Protein AF-A0A0D7A2M3-F1 (afdb_monomer)

Foldseek 3Di:
DDDPPQFAWWFFKAAPNDTWTKGWGPPDDDDDFTFTWIFTWDDDDQQKTAGPDIDTGTVVRIGTDGTADPVQWDADPVRRMIGGHNVVVVVVD

Mean predicted aligned error: 7.63 Å

Sequence (93 aa):
FTSPVDAGQFAFARIQDNVHLIQLSEKQSPTVHEAVEVKLFRHEFVTLFRLSETKTMDLADISVIEVINCDETRYEEDTGTVFLAKELMETLR

Radius 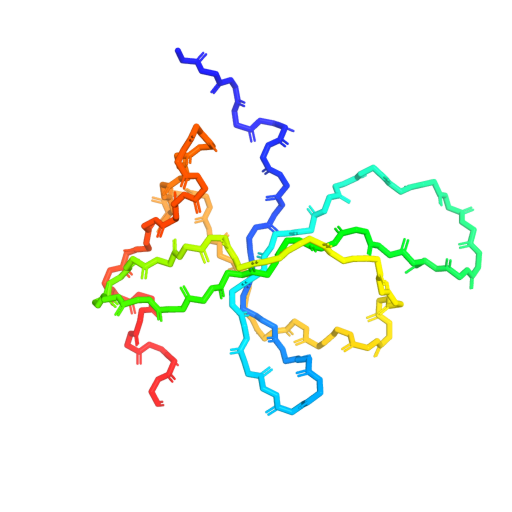of gyration: 13.08 Å; Cα contacts (8 Å, |Δi|>4): 162; chains: 1; bounding box: 36×29×32 Å

Secondary structure (DSSP, 8-state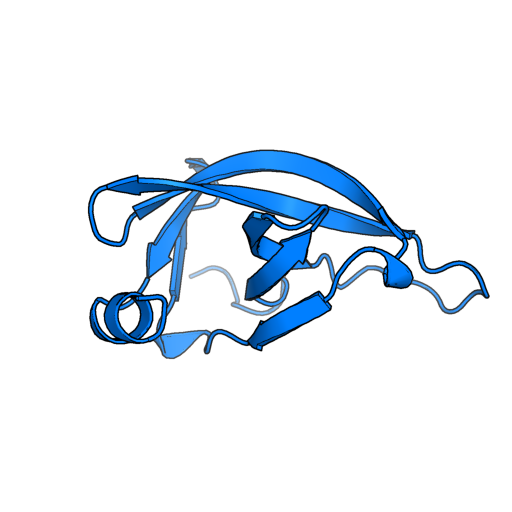):
---TTSSPPEEEEEETTEEEEEEE-------SS-EEEEEEEEEEETTEEEEEEEEEEEGGG-EEEEEPPGGGEEEEGGGTEEEE-HHHHHHT-

Structure (mmCIF, N/CA/C/O backbone):
data_AF-A0A0D7A2M3-F1
#
_entry.id   AF-A0A0D7A2M3-F1
#
loop_
_atom_site.group_PDB
_atom_site.id
_atom_site.type_symbol
_atom_site.label_atom_id
_atom_site.label_alt_id
_atom_site.label_comp_id
_atom_site.label_asym_id
_atom_site.label_entity_id
_atom_site.label_seq_id
_atom_site.pdbx_PDB_ins_code
_atom_site.Cartn_x
_atom_site.Cartn_y
_atom_site.Cartn_z
_atom_site.occupancy
_atom_site.B_iso_or_equiv
_atom_site.auth_seq_id
_atom_site.auth_comp_id
_atom_site.auth_asym_id
_atom_site.auth_atom_id
_atom_site.pdbx_PDB_model_num
ATOM 1 N N . PHE A 1 1 ? 6.655 11.178 -18.620 1.00 35.22 1 PHE A N 1
ATOM 2 C CA . PHE A 1 1 ? 6.314 9.746 -18.638 1.00 35.22 1 PHE A CA 1
ATOM 3 C C . PHE A 1 1 ? 7.495 9.007 -18.045 1.00 35.22 1 PHE A C 1
ATOM 5 O O . PHE A 1 1 ? 8.452 8.727 -18.753 1.00 35.22 1 PHE A O 1
ATOM 12 N N . THR A 1 2 ? 7.505 8.854 -16.729 1.00 34.06 2 THR A N 1
ATOM 13 C CA . THR A 1 2 ? 8.539 8.105 -16.011 1.00 34.06 2 THR A CA 1
ATOM 14 C C . THR A 1 2 ? 8.173 6.628 -16.120 1.00 34.06 2 THR A C 1
ATOM 16 O O . THR A 1 2 ? 7.007 6.272 -15.958 1.00 34.06 2 THR A O 1
ATOM 19 N N . SER A 1 3 ? 9.126 5.795 -16.521 1.00 30.75 3 SER A N 1
ATOM 20 C CA . SER A 1 3 ? 8.940 4.364 -16.757 1.00 30.75 3 SER A CA 1
ATOM 21 C C . SER A 1 3 ? 8.418 3.665 -15.487 1.00 30.75 3 SER A C 1
ATOM 23 O O . SER A 1 3 ? 8.963 3.925 -14.417 1.00 30.75 3 SER A O 1
ATOM 25 N N . PRO A 1 4 ? 7.442 2.743 -15.568 1.00 44.91 4 PRO A N 1
ATOM 26 C CA . PRO A 1 4 ? 6.870 2.037 -14.409 1.00 44.91 4 PRO A CA 1
ATOM 27 C C . PRO A 1 4 ? 7.809 0.990 -13.771 1.00 44.91 4 PRO A C 1
ATOM 29 O O . PRO A 1 4 ? 7.352 0.133 -13.030 1.00 44.91 4 PRO A O 1
ATOM 32 N N . VAL A 1 5 ? 9.110 1.023 -14.075 1.00 42.38 5 VAL A N 1
ATOM 33 C CA . VAL A 1 5 ? 10.066 -0.048 -13.736 1.00 42.38 5 VAL A CA 1
ATOM 34 C C . VAL A 1 5 ? 10.826 0.230 -12.428 1.00 42.38 5 VAL A C 1
ATOM 36 O O . VAL A 1 5 ? 11.471 -0.664 -11.904 1.00 42.38 5 VAL A O 1
ATOM 39 N N . ASP A 1 6 ? 10.719 1.438 -11.862 1.00 49.47 6 ASP A N 1
ATOM 40 C CA . ASP A 1 6 ? 11.375 1.795 -10.589 1.00 49.47 6 ASP A CA 1
ATOM 41 C C . ASP A 1 6 ? 10.392 1.943 -9.410 1.00 49.47 6 ASP A C 1
ATOM 43 O O . ASP A 1 6 ? 10.807 2.052 -8.253 1.00 49.47 6 ASP A O 1
ATOM 47 N N . ALA A 1 7 ? 9.083 1.923 -9.680 1.00 55.22 7 ALA A N 1
ATOM 48 C CA . ALA A 1 7 ? 8.059 1.940 -8.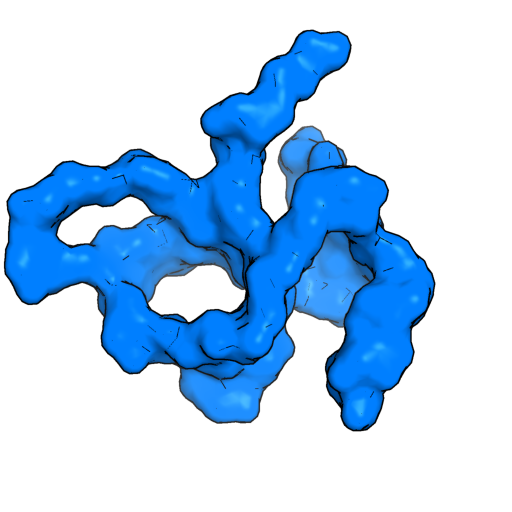648 1.00 55.22 7 ALA A CA 1
ATOM 49 C C . ALA A 1 7 ? 7.815 0.496 -8.201 1.00 55.22 7 ALA A C 1
ATOM 51 O O . ALA A 1 7 ? 7.028 -0.216 -8.812 1.00 55.22 7 ALA A O 1
ATOM 52 N N . GLY A 1 8 ? 8.523 0.064 -7.154 1.00 69.75 8 GLY A N 1
ATOM 53 C CA . GLY A 1 8 ? 8.393 -1.279 -6.585 1.00 69.75 8 GLY A CA 1
ATOM 54 C C . GLY A 1 8 ? 6.940 -1.726 -6.358 1.00 69.75 8 GLY A C 1
ATOM 55 O O . GLY A 1 8 ? 6.026 -0.903 -6.272 1.00 69.75 8 GLY A O 1
ATOM 56 N N . GLN A 1 9 ? 6.728 -3.039 -6.276 1.00 85.00 9 GLN A N 1
ATOM 57 C CA . GLN A 1 9 ? 5.405 -3.666 -6.248 1.00 85.00 9 GLN A CA 1
ATOM 58 C C . GLN A 1 9 ? 4.547 -3.191 -5.060 1.00 85.00 9 GLN A C 1
ATOM 60 O O . GLN A 1 9 ? 4.966 -3.282 -3.900 1.00 85.00 9 GLN A O 1
ATOM 65 N N . PHE A 1 10 ? 3.322 -2.732 -5.350 1.00 89.19 10 PHE A N 1
ATOM 66 C CA . PHE A 1 10 ? 2.314 -2.417 -4.334 1.00 89.19 10 PHE A CA 1
ATOM 67 C C . PHE A 1 10 ? 1.550 -3.668 -3.902 1.00 89.19 10 PHE A C 1
ATOM 69 O O . PHE A 1 10 ? 1.210 -4.518 -4.731 1.00 89.19 10 PHE A O 1
ATOM 76 N N . ALA A 1 11 ? 1.261 -3.771 -2.609 1.00 90.88 11 ALA A N 1
ATOM 77 C CA . ALA A 1 11 ? 0.491 -4.868 -2.037 1.00 90.88 11 ALA A CA 1
ATO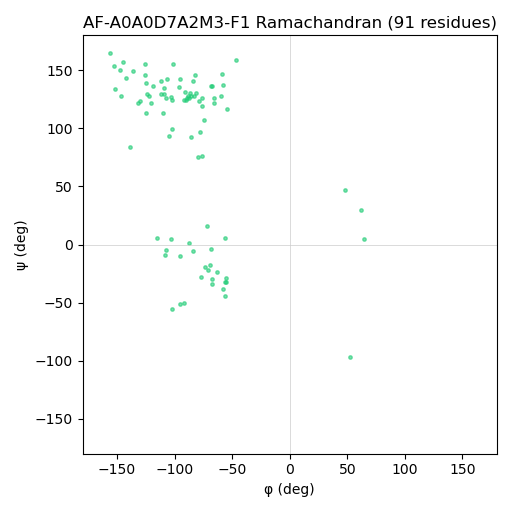M 78 C C . ALA A 1 11 ? -0.248 -4.434 -0.767 1.00 90.88 11 ALA A C 1
ATOM 80 O O . ALA A 1 11 ? 0.219 -3.559 -0.036 1.00 90.88 11 ALA A O 1
ATOM 81 N N . PHE A 1 12 ? -1.359 -5.097 -0.459 1.00 90.62 12 PHE A N 1
ATOM 82 C CA . PHE A 1 12 ? -1.873 -5.140 0.903 1.00 90.62 12 PHE A CA 1
ATOM 83 C C . PHE A 1 12 ? -1.157 -6.234 1.679 1.00 90.62 12 PHE A C 1
ATOM 85 O O . PHE A 1 12 ? -1.104 -7.388 1.250 1.00 90.62 12 PHE A O 1
ATOM 92 N N . ALA A 1 13 ? -0.621 -5.877 2.839 1.00 91.12 13 ALA A N 1
ATOM 93 C CA . ALA A 1 13 ? 0.071 -6.808 3.712 1.00 91.12 13 ALA A CA 1
ATOM 94 C C . ALA A 1 13 ? -0.339 -6.609 5.166 1.00 91.12 13 ALA A C 1
ATOM 96 O O . ALA A 1 13 ? -0.649 -5.497 5.600 1.00 91.12 13 ALA A O 1
ATOM 97 N N . ARG A 1 14 ? -0.310 -7.699 5.930 1.00 91.25 14 ARG A N 1
ATOM 98 C CA . ARG A 1 14 ? -0.445 -7.665 7.380 1.00 91.25 14 ARG A CA 1
ATOM 99 C C . ARG A 1 14 ? 0.931 -7.532 8.020 1.00 91.25 14 ARG A C 1
ATOM 101 O O . ARG A 1 14 ? 1.799 -8.370 7.784 1.00 91.25 14 ARG A O 1
ATOM 108 N N . ILE A 1 15 ? 1.089 -6.500 8.842 1.00 90.50 15 ILE A N 1
ATOM 109 C CA . ILE A 1 15 ? 2.286 -6.204 9.636 1.00 90.50 15 ILE A CA 1
ATOM 110 C C . ILE A 1 15 ? 1.807 -5.955 11.065 1.00 90.50 15 ILE A C 1
ATOM 112 O O . ILE A 1 15 ? 0.943 -5.108 11.282 1.00 90.50 15 ILE A O 1
ATOM 116 N N . GLN A 1 16 ? 2.329 -6.706 12.041 1.00 87.56 16 GLN A N 1
ATOM 117 C CA . GLN A 1 16 ? 1.927 -6.586 13.456 1.00 87.56 16 GLN A CA 1
ATOM 118 C C . GLN A 1 16 ? 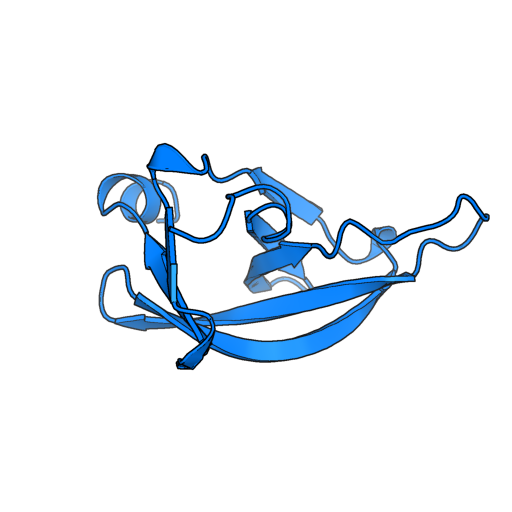0.393 -6.569 13.645 1.00 87.56 16 GLN A C 1
ATOM 120 O O . GLN A 1 16 ? -0.156 -5.693 14.311 1.00 87.56 16 GLN A O 1
ATOM 125 N N . ASP A 1 17 ? -0.301 -7.502 12.985 1.00 85.12 17 ASP A N 1
ATOM 126 C CA . ASP A 1 17 ? -1.766 -7.661 12.986 1.00 85.12 17 ASP A CA 1
ATOM 127 C C . ASP A 1 17 ? -2.600 -6.528 12.368 1.00 85.12 17 ASP A C 1
ATOM 129 O O . ASP A 1 17 ? -3.827 -6.616 12.343 1.00 85.12 17 ASP A O 1
ATOM 133 N N . ASN A 1 18 ? -1.964 -5.516 11.780 1.00 87.62 18 ASN A N 1
ATOM 134 C CA . ASN A 1 18 ? -2.638 -4.438 11.065 1.00 87.62 18 ASN A CA 1
ATOM 135 C C . ASN A 1 18 ? -2.451 -4.599 9.553 1.00 87.62 18 ASN A C 1
ATOM 137 O O . ASN A 1 18 ? -1.390 -5.021 9.094 1.00 87.62 18 ASN A O 1
ATOM 141 N N . VAL A 1 19 ? -3.485 -4.279 8.771 1.00 89.00 19 VAL A N 1
ATOM 142 C CA . VAL A 1 19 ? -3.417 -4.301 7.302 1.00 89.00 19 VAL A CA 1
ATOM 143 C C . VAL A 1 19 ? -2.952 -2.941 6.802 1.00 89.00 19 VAL A C 1
ATOM 145 O O . VAL A 1 19 ? -3.544 -1.911 7.125 1.00 89.00 19 VAL A O 1
ATOM 148 N N . HIS A 1 20 ? -1.900 -2.952 5.993 1.00 91.06 20 HIS A N 1
ATOM 149 C CA . HIS A 1 20 ? -1.296 -1.767 5.405 1.00 91.06 20 HIS A CA 1
ATOM 150 C C . HIS A 1 20 ? -1.219 -1.912 3.891 1.00 91.06 20 HIS A C 1
ATOM 152 O O . HIS A 1 20 ? -0.967 -3.001 3.375 1.00 91.06 20 HIS A O 1
ATOM 158 N N . LEU A 1 21 ? -1.376 -0.792 3.188 1.00 92.38 21 LEU A N 1
ATOM 159 C CA . LEU A 1 21 ? -0.870 -0.683 1.828 1.00 92.38 21 LEU A CA 1
ATOM 160 C C . LEU A 1 21 ? 0.642 -0.485 1.920 1.00 92.38 21 LEU A C 1
ATOM 162 O O . LEU A 1 21 ? 1.103 0.423 2.617 1.00 92.38 21 LEU A O 1
ATOM 166 N N . ILE A 1 22 ? 1.401 -1.323 1.225 1.00 92.06 22 ILE A N 1
ATOM 167 C CA . ILE A 1 22 ? 2.857 -1.271 1.209 1.00 92.06 22 ILE A CA 1
ATOM 168 C C . ILE A 1 22 ? 3.409 -1.178 -0.210 1.00 92.06 22 ILE A C 1
ATOM 170 O O . ILE A 1 22 ? 2.769 -1.625 -1.160 1.00 92.06 22 ILE A O 1
ATOM 174 N N . GLN A 1 23 ? 4.615 -0.627 -0.330 1.00 91.06 23 GLN A N 1
ATOM 175 C CA . GLN A 1 23 ? 5.456 -0.734 -1.522 1.00 91.06 23 GLN A CA 1
ATOM 176 C C . GLN A 1 23 ? 6.778 -1.393 -1.123 1.00 91.06 23 GLN A C 1
ATOM 178 O O . GLN A 1 23 ? 7.470 -0.877 -0.239 1.00 91.06 23 GLN A O 1
ATOM 183 N N . LEU A 1 24 ? 7.115 -2.518 -1.754 1.00 83.88 24 LEU A N 1
ATOM 184 C CA . LEU A 1 24 ? 8.382 -3.221 -1.534 1.00 83.88 24 LEU A CA 1
ATOM 185 C C . LEU A 1 24 ? 9.454 -2.669 -2.481 1.00 83.88 24 LEU A C 1
ATOM 187 O O . LEU A 1 24 ? 9.241 -2.621 -3.691 1.00 83.88 24 LEU A O 1
ATOM 191 N N . SER A 1 25 ? 10.614 -2.276 -1.955 1.00 74.00 25 SER A N 1
ATOM 192 C CA . SER A 1 25 ? 11.758 -1.880 -2.784 1.00 74.00 25 SER A CA 1
ATOM 193 C C . SER A 1 25 ? 12.443 -3.122 -3.383 1.00 74.00 25 SER A C 1
ATOM 195 O O . SER A 1 25 ? 12.980 -3.942 -2.644 1.00 74.00 25 SER A O 1
ATOM 197 N N . GLU A 1 26 ? 12.506 -3.246 -4.716 1.00 61.41 26 GLU A N 1
ATOM 198 C CA . GLU A 1 26 ? 13.112 -4.408 -5.414 1.00 61.41 26 GLU A CA 1
ATOM 199 C C . GLU A 1 26 ? 14.642 -4.528 -5.262 1.00 61.41 26 GLU A C 1
ATOM 201 O O . GLU A 1 26 ? 15.263 -5.484 -5.728 1.00 61.41 26 GLU A O 1
ATOM 206 N N . LYS A 1 27 ? 15.297 -3.564 -4.610 1.00 55.41 27 LYS A N 1
ATOM 207 C CA . LYS A 1 27 ? 16.753 -3.568 -4.424 1.00 55.41 27 LYS A CA 1
ATOM 208 C C . LYS A 1 27 ? 17.158 -4.502 -3.281 1.00 55.41 27 LYS A C 1
ATOM 210 O O . LYS A 1 27 ? 17.511 -4.026 -2.203 1.00 55.41 27 LYS A O 1
ATOM 215 N N . GLN A 1 28 ? 17.136 -5.817 -3.495 1.00 54.72 28 GLN A N 1
ATOM 216 C CA . GLN A 1 28 ? 17.659 -6.778 -2.515 1.00 54.72 28 GLN A CA 1
ATOM 217 C C . GLN A 1 28 ? 18.587 -7.810 -3.172 1.00 54.72 28 GLN A C 1
ATOM 219 O O . GLN A 1 28 ? 18.215 -8.526 -4.098 1.00 54.72 28 GLN A O 1
ATOM 224 N N . SER A 1 29 ? 19.824 -7.856 -2.670 1.00 48.59 29 SER A N 1
ATOM 225 C CA . SER A 1 29 ? 20.839 -8.865 -2.986 1.00 48.59 29 SER A CA 1
ATOM 226 C C . SER A 1 29 ? 20.617 -10.128 -2.136 1.00 48.59 29 SER A C 1
ATOM 228 O O . SER A 1 29 ? 20.251 -10.003 -0.967 1.00 48.59 29 SER A O 1
ATOM 230 N N . PRO A 1 30 ? 20.905 -11.334 -2.657 1.00 46.94 30 PRO A N 1
ATOM 231 C CA . PRO A 1 30 ? 20.508 -12.597 -2.037 1.00 46.94 30 PRO A CA 1
ATOM 232 C C . PRO A 1 30 ? 21.419 -12.958 -0.854 1.00 46.94 30 PRO A C 1
ATOM 234 O O . PRO A 1 30 ? 22.483 -13.545 -1.048 1.00 46.94 30 PRO A O 1
ATOM 237 N N . THR A 1 31 ? 21.018 -12.640 0.379 1.00 50.69 31 THR A N 1
ATOM 238 C CA . THR A 1 31 ? 21.632 -13.215 1.592 1.00 50.69 31 THR A CA 1
ATOM 239 C C . THR A 1 31 ? 20.622 -13.377 2.731 1.00 50.69 31 THR A C 1
ATOM 241 O O . THR A 1 31 ? 19.679 -12.610 2.846 1.00 50.69 31 THR A O 1
ATOM 244 N N . VAL A 1 32 ? 20.878 -14.390 3.570 1.00 52.62 32 VAL A N 1
ATOM 245 C CA . VAL A 1 32 ? 20.007 -15.194 4.470 1.00 52.62 32 VAL A CA 1
ATOM 246 C C . VAL A 1 32 ? 19.154 -14.439 5.525 1.00 52.62 32 VAL A C 1
ATOM 248 O O . VAL A 1 32 ? 18.445 -15.069 6.301 1.00 52.62 32 VAL A O 1
ATOM 251 N N . HIS A 1 33 ? 19.141 -13.107 5.526 1.00 55.12 33 HIS A N 1
ATOM 252 C CA . HIS A 1 33 ? 18.257 -12.269 6.344 1.00 55.12 33 HIS A CA 1
ATOM 253 C C . HIS A 1 33 ? 17.761 -11.106 5.476 1.00 55.12 33 HIS A C 1
ATOM 255 O O . HIS A 1 33 ? 18.378 -10.039 5.448 1.00 55.12 33 HIS A O 1
ATOM 261 N N . GLU A 1 34 ? 16.703 -11.338 4.697 1.00 71.69 34 GLU A N 1
ATOM 262 C CA . GLU A 1 34 ? 16.146 -10.365 3.748 1.00 71.69 34 GLU A CA 1
ATOM 263 C C . GLU A 1 34 ? 15.347 -9.296 4.502 1.00 71.69 34 GLU A C 1
ATOM 265 O O . GLU A 1 34 ? 14.120 -9.308 4.585 1.00 71.69 34 GLU A O 1
ATOM 270 N N . ALA A 1 35 ? 16.083 -8.379 5.125 1.00 76.06 35 ALA A N 1
ATOM 271 C CA . ALA A 1 35 ? 15.523 -7.153 5.650 1.00 76.06 35 ALA A CA 1
ATOM 272 C C . ALA A 1 35 ? 15.240 -6.214 4.469 1.00 76.06 35 ALA A C 1
ATOM 274 O O . ALA A 1 35 ? 16.168 -5.661 3.872 1.00 76.06 35 ALA A O 1
ATOM 275 N N . VAL A 1 36 ? 13.966 -6.037 4.131 1.00 82.25 36 VAL A N 1
ATOM 276 C CA . VAL A 1 36 ? 13.497 -5.225 3.007 1.00 82.25 36 VAL A CA 1
ATOM 277 C C . VAL A 1 36 ? 13.119 -3.822 3.459 1.00 82.25 36 VAL A C 1
ATOM 279 O O . VAL A 1 36 ? 12.579 -3.624 4.547 1.00 82.25 36 VAL A O 1
ATOM 282 N N . GLU A 1 37 ? 13.421 -2.823 2.631 1.00 86.12 37 GLU A N 1
ATOM 283 C CA . GLU A 1 37 ? 12.870 -1.483 2.810 1.00 86.12 37 GLU A CA 1
ATOM 284 C C . GLU A 1 37 ? 11.436 -1.447 2.279 1.00 86.12 37 GLU A C 1
ATOM 286 O O . GLU A 1 37 ? 11.172 -1.765 1.117 1.00 86.12 37 GLU A O 1
ATOM 291 N N . VAL A 1 38 ? 10.515 -1.048 3.148 1.00 89.06 38 VAL A N 1
ATOM 292 C CA . VAL A 1 38 ? 9.085 -1.012 2.878 1.00 89.06 38 VAL A CA 1
ATOM 293 C C . VAL A 1 38 ? 8.575 0.391 3.125 1.00 89.06 38 VAL A C 1
ATOM 295 O O . VAL A 1 38 ? 8.785 0.968 4.195 1.00 89.06 38 VAL A O 1
ATOM 298 N N . LYS A 1 39 ? 7.854 0.934 2.151 1.00 92.31 39 LYS A N 1
ATOM 299 C CA . LYS A 1 39 ? 7.045 2.134 2.354 1.00 92.31 39 LYS A CA 1
ATOM 300 C C . LYS A 1 39 ? 5.672 1.723 2.858 1.00 92.31 39 LYS A C 1
ATOM 302 O O . LYS A 1 39 ? 5.013 0.910 2.214 1.00 92.31 39 LYS A O 1
ATOM 307 N N . LEU A 1 40 ? 5.241 2.285 3.981 1.00 92.56 40 LEU A N 1
ATOM 308 C CA . LEU A 1 40 ? 3.926 2.039 4.561 1.00 92.56 40 LEU A CA 1
ATOM 309 C C . LEU A 1 40 ? 3.028 3.230 4.267 1.00 92.56 40 LEU A C 1
ATOM 311 O O . LEU A 1 40 ? 3.354 4.375 4.597 1.00 92.56 40 LEU A O 1
ATOM 315 N N . PHE A 1 41 ? 1.870 2.952 3.687 1.00 92.56 41 PHE A N 1
ATOM 316 C CA . PHE A 1 41 ? 0.886 3.962 3.354 1.00 92.56 41 PHE A CA 1
ATOM 317 C C . PHE A 1 41 ? -0.322 3.840 4.274 1.00 92.56 41 PHE A C 1
ATOM 319 O O . PHE A 1 41 ? -0.852 2.755 4.528 1.00 92.56 41 PHE A O 1
ATOM 326 N N . ARG A 1 42 ? -0.769 4.986 4.776 1.00 90.88 42 ARG A N 1
ATOM 327 C CA . ARG A 1 42 ? -1.963 5.108 5.599 1.00 90.88 42 ARG A CA 1
ATOM 328 C C . ARG A 1 42 ? -3.138 5.508 4.721 1.00 90.88 42 ARG A C 1
ATOM 330 O O . ARG A 1 42 ? -3.028 6.426 3.912 1.00 90.88 42 ARG A O 1
ATOM 337 N N . HIS A 1 43 ? -4.276 4.859 4.936 1.00 88.75 43 HIS A N 1
ATOM 338 C CA . HIS A 1 43 ? -5.540 5.280 4.343 1.00 88.75 43 HIS A CA 1
ATOM 339 C C . HIS A 1 43 ? -5.965 6.640 4.913 1.00 88.75 43 HIS A C 1
ATOM 341 O O . HIS A 1 43 ? -6.100 6.783 6.131 1.00 88.75 43 HIS A O 1
ATOM 347 N N . GLU A 1 44 ? -6.150 7.637 4.046 1.00 85.88 44 GLU A N 1
ATOM 348 C CA . GLU A 1 44 ? -6.699 8.939 4.445 1.00 85.88 44 GLU A CA 1
ATOM 349 C C . GLU A 1 44 ? -8.180 9.050 4.052 1.00 85.88 44 GLU A C 1
ATOM 351 O O . GLU A 1 44 ? -9.020 9.292 4.918 1.00 85.88 44 GLU A O 1
ATOM 356 N N . PHE A 1 45 ? -8.524 8.851 2.771 1.00 81.00 45 PHE A N 1
ATOM 357 C CA . PHE A 1 45 ? -9.892 9.052 2.272 1.00 81.00 45 PHE A CA 1
ATOM 358 C C . PHE A 1 45 ? -10.222 8.166 1.078 1.00 81.00 45 PHE A C 1
ATOM 360 O O . PHE A 1 45 ? -9.494 8.188 0.099 1.00 81.00 45 PHE A O 1
ATOM 367 N N . VAL A 1 46 ? -11.387 7.508 1.078 1.00 81.81 46 VAL A N 1
ATOM 368 C CA . VAL A 1 46 ? -11.940 6.773 -0.081 1.00 81.81 46 VAL A CA 1
ATOM 369 C C . VAL A 1 46 ? -10.922 5.779 -0.656 1.00 81.81 46 VAL A C 1
ATOM 371 O O . VAL A 1 46 ? -10.778 4.701 -0.095 1.00 81.81 46 VAL A O 1
ATOM 374 N N . THR A 1 47 ? -10.190 6.146 -1.705 1.00 83.94 47 THR A N 1
ATOM 375 C CA . THR A 1 47 ? -9.152 5.340 -2.362 1.00 83.94 47 THR A CA 1
ATOM 376 C C . THR A 1 47 ? -7.742 5.934 -2.247 1.00 83.94 47 THR A C 1
ATOM 378 O O . THR A 1 47 ? -6.804 5.433 -2.861 1.00 83.94 47 THR A O 1
ATOM 381 N N . LEU A 1 48 ? -7.591 7.020 -1.489 1.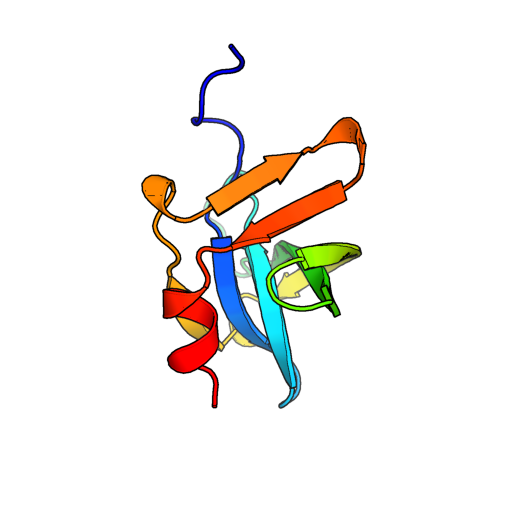00 89.50 48 LEU A N 1
ATOM 382 C CA . LEU A 1 48 ? -6.356 7.764 -1.292 1.00 89.50 48 LEU A CA 1
ATOM 383 C C . LEU A 1 48 ? -5.609 7.241 -0.069 1.00 89.50 48 LEU A C 1
ATOM 385 O O . LEU A 1 48 ? -6.115 7.247 1.060 1.00 89.50 48 LEU A O 1
ATOM 389 N N . PHE A 1 49 ? -4.364 6.863 -0.311 1.00 91.25 49 PHE A N 1
ATOM 390 C CA . PHE A 1 49 ? -3.394 6.488 0.695 1.00 91.25 49 PHE A CA 1
ATOM 391 C C . PHE A 1 49 ? -2.206 7.439 0.630 1.00 91.25 49 PHE A C 1
ATOM 393 O O . PHE A 1 49 ? -1.711 7.752 -0.449 1.00 91.25 49 PHE A O 1
ATOM 400 N N . ARG A 1 50 ? -1.720 7.885 1.785 1.00 92.31 50 ARG A N 1
ATOM 401 C CA . ARG A 1 50 ? -0.521 8.720 1.876 1.00 92.31 50 ARG A CA 1
ATOM 402 C C . ARG A 1 50 ? 0.603 7.949 2.545 1.00 92.31 50 ARG A C 1
ATOM 404 O O . ARG A 1 50 ? 0.374 7.225 3.513 1.00 92.31 50 ARG A O 1
ATOM 411 N N . LEU A 1 51 ? 1.818 8.129 2.040 1.00 91.75 51 LEU A N 1
ATOM 412 C CA . LEU A 1 51 ? 3.037 7.624 2.648 1.00 91.75 51 LEU A CA 1
ATOM 413 C C . LEU A 1 51 ? 3.111 8.109 4.097 1.00 91.75 51 LEU A C 1
ATOM 415 O O . LEU A 1 51 ? 3.168 9.308 4.361 1.00 91.75 51 LEU A O 1
ATOM 419 N N . SER A 1 52 ? 3.085 7.161 5.025 1.00 92.44 52 SER A N 1
ATOM 420 C CA . SER A 1 52 ? 3.195 7.426 6.455 1.00 92.44 52 SER A CA 1
ATOM 421 C C . SER A 1 52 ? 4.653 7.353 6.885 1.00 92.44 52 SER A C 1
ATOM 423 O O . SER A 1 52 ? 5.159 8.263 7.535 1.00 92.44 52 SER A O 1
ATOM 425 N N . GLU A 1 53 ? 5.338 6.273 6.507 1.00 91.81 53 GLU A N 1
ATOM 426 C CA . GLU A 1 53 ? 6.734 6.040 6.865 1.00 91.81 53 GLU A CA 1
ATOM 427 C C . GLU A 1 53 ? 7.425 5.097 5.875 1.00 91.81 53 GLU A C 1
ATOM 429 O O . GLU A 1 53 ? 6.787 4.414 5.075 1.00 91.81 53 GLU A O 1
ATOM 434 N N . THR A 1 54 ? 8.754 5.069 5.932 1.00 91.06 54 THR A N 1
ATOM 435 C CA . THR A 1 54 ? 9.596 4.087 5.242 1.00 91.06 54 THR A CA 1
ATOM 436 C C . THR A 1 54 ? 10.441 3.383 6.291 1.00 91.06 54 THR A C 1
ATOM 438 O O . THR A 1 54 ? 11.074 4.049 7.112 1.00 91.06 54 THR A O 1
ATOM 441 N N . LYS A 1 55 ? 10.421 2.051 6.300 1.00 89.56 55 LYS A N 1
ATOM 442 C CA . LYS A 1 55 ? 11.062 1.246 7.339 1.00 89.56 55 LYS A CA 1
ATOM 443 C C . LYS A 1 55 ? 11.696 -0.008 6.753 1.00 89.56 55 LYS A C 1
ATOM 445 O O . LYS A 1 55 ? 11.128 -0.640 5.872 1.00 89.56 55 LYS A O 1
ATOM 450 N N . THR A 1 56 ? 12.846 -0.394 7.294 1.00 88.94 56 THR A N 1
ATOM 451 C CA . THR A 1 56 ? 13.461 -1.697 7.027 1.00 88.94 56 THR A CA 1
ATOM 452 C C . THR A 1 56 ? 12.895 -2.749 7.981 1.00 88.94 56 THR A C 1
ATOM 454 O O . THR A 1 56 ? 12.893 -2.533 9.196 1.00 88.94 56 THR A O 1
ATOM 457 N N . MET A 1 57 ? 12.411 -3.873 7.457 1.00 86.81 57 MET A N 1
ATOM 458 C CA . MET A 1 57 ? 11.860 -4.981 8.249 1.00 86.81 57 MET A CA 1
ATOM 459 C C . MET A 1 57 ? 12.176 -6.334 7.619 1.00 86.81 57 MET A C 1
ATOM 461 O O . MET A 1 57 ? 12.440 -6.404 6.424 1.00 86.81 57 MET A O 1
ATOM 465 N N . ASP A 1 58 ? 12.161 -7.395 8.421 1.00 85.56 58 ASP A N 1
ATOM 466 C CA . ASP A 1 58 ? 12.340 -8.758 7.921 1.00 85.56 58 ASP A CA 1
ATOM 467 C C . ASP A 1 58 ? 11.120 -9.160 7.078 1.00 85.56 58 ASP A C 1
ATOM 469 O O . ASP A 1 58 ? 9.981 -8.906 7.476 1.00 85.56 58 ASP A O 1
ATOM 473 N N . LEU A 1 59 ? 11.335 -9.791 5.921 1.00 82.56 59 LEU A N 1
ATOM 474 C CA . LEU A 1 59 ? 10.239 -10.325 5.108 1.00 82.56 59 LEU A CA 1
ATOM 475 C C . LEU A 1 59 ? 9.341 -11.296 5.891 1.00 82.56 59 LEU A C 1
ATOM 477 O O . LEU A 1 59 ? 8.150 -11.375 5.602 1.00 82.56 59 LEU A O 1
ATOM 481 N N . ALA A 1 60 ? 9.870 -11.994 6.900 1.00 86.25 60 ALA A N 1
ATOM 482 C CA . ALA A 1 60 ? 9.084 -12.870 7.767 1.00 86.25 60 ALA A CA 1
ATOM 483 C C . ALA A 1 60 ? 8.018 -12.122 8.593 1.00 86.25 60 ALA A C 1
ATOM 485 O O . ALA A 1 60 ? 7.015 -12.725 8.978 1.00 86.25 60 ALA A O 1
ATOM 486 N N . ASP A 1 61 ? 8.203 -10.819 8.834 1.00 88.56 61 ASP A N 1
ATOM 487 C CA . ASP A 1 61 ? 7.236 -9.964 9.534 1.00 88.56 61 ASP A CA 1
ATOM 488 C C . ASP A 1 61 ? 6.134 -9.423 8.598 1.00 88.56 61 ASP A C 1
ATOM 490 O O . ASP A 1 61 ? 5.184 -8.782 9.062 1.00 88.56 61 ASP A O 1
ATOM 494 N N . ILE A 1 62 ? 6.241 -9.676 7.286 1.00 88.38 62 ILE A N 1
ATOM 495 C CA . ILE A 1 62 ? 5.311 -9.203 6.257 1.00 88.38 62 ILE A CA 1
ATOM 496 C C . ILE A 1 62 ? 4.509 -10.380 5.708 1.00 88.38 62 ILE A C 1
ATOM 498 O O . ILE A 1 62 ? 5.015 -11.231 4.981 1.00 88.38 62 ILE A O 1
ATOM 502 N N . SER A 1 63 ? 3.204 -10.390 5.971 1.00 90.88 63 SER A N 1
ATOM 503 C CA . SER A 1 63 ? 2.293 -11.346 5.339 1.00 90.88 63 SER A CA 1
ATOM 504 C C . SER A 1 63 ? 1.513 -10.654 4.225 1.00 90.88 63 SER A C 1
ATOM 506 O O . SER A 1 63 ? 0.544 -9.945 4.493 1.00 90.88 63 SER A O 1
ATOM 508 N N . VAL A 1 64 ? 1.949 -10.831 2.975 1.00 88.94 64 VAL A N 1
ATOM 509 C CA . VAL A 1 64 ? 1.241 -10.297 1.800 1.00 88.94 64 VAL A CA 1
ATOM 510 C C . VAL A 1 64 ? -0.116 -10.987 1.658 1.00 88.94 64 VAL A C 1
ATOM 512 O O . VAL A 1 64 ? -0.194 -12.213 1.621 1.00 88.94 64 VAL A O 1
ATOM 515 N N . ILE A 1 65 ? -1.176 -10.184 1.589 1.00 89.81 65 ILE A N 1
ATOM 516 C CA . ILE A 1 65 ? -2.564 -10.627 1.424 1.00 89.81 65 ILE A CA 1
ATOM 517 C C . ILE A 1 65 ? -2.936 -10.583 -0.057 1.00 89.81 65 ILE A C 1
ATOM 519 O O . ILE A 1 65 ? -3.422 -11.569 -0.605 1.00 89.81 65 ILE A O 1
ATOM 523 N N . GLU A 1 66 ? -2.684 -9.443 -0.701 1.00 87.56 66 GLU A N 1
ATOM 524 C CA . GLU A 1 66 ? -3.076 -9.187 -2.084 1.00 87.56 66 GLU A CA 1
ATOM 525 C C . GLU A 1 66 ? -2.043 -8.288 -2.762 1.00 87.56 66 GLU A C 1
ATOM 527 O O . GLU A 1 66 ? -1.681 -7.232 -2.243 1.00 87.56 66 GLU A O 1
ATOM 532 N N . VAL A 1 67 ? -1.555 -8.719 -3.922 1.00 87.75 67 VAL A N 1
ATOM 533 C CA . VAL A 1 67 ? -0.663 -7.922 -4.768 1.00 87.75 67 VAL A CA 1
ATOM 534 C C . VAL A 1 67 ? -1.523 -7.049 -5.669 1.00 87.75 67 VAL A C 1
ATOM 536 O O . VAL A 1 67 ? -2.432 -7.555 -6.320 1.00 87.75 67 VAL A O 1
ATOM 539 N N . ILE A 1 68 ? -1.232 -5.751 -5.721 1.00 86.25 68 ILE A N 1
ATOM 540 C CA . ILE A 1 68 ? -2.047 -4.801 -6.477 1.00 86.25 68 ILE A CA 1
ATOM 541 C C . ILE A 1 68 ? -1.511 -4.676 -7.897 1.00 86.25 68 ILE A C 1
ATOM 543 O O . ILE A 1 68 ? -0.313 -4.469 -8.104 1.00 86.25 68 ILE A O 1
ATOM 547 N N . ASN A 1 69 ? -2.400 -4.778 -8.883 1.00 81.62 69 ASN A N 1
ATOM 548 C CA . ASN A 1 69 ? -2.021 -4.580 -10.272 1.00 81.62 69 ASN A CA 1
ATOM 549 C C . ASN A 1 69 ? -1.631 -3.110 -10.519 1.00 81.62 69 ASN A C 1
ATOM 551 O O . ASN A 1 69 ? -2.314 -2.178 -10.087 1.00 81.62 69 ASN A O 1
ATOM 555 N N . CYS A 1 70 ? -0.542 -2.897 -11.256 1.00 72.25 70 CYS A N 1
ATOM 556 C CA . CYS A 1 70 ? -0.076 -1.570 -11.647 1.00 72.25 70 CYS A CA 1
ATOM 557 C C . CYS A 1 70 ? -1.153 -0.775 -12.404 1.00 72.25 70 CYS A C 1
ATOM 559 O O . CYS A 1 70 ? -1.243 0.435 -12.232 1.00 72.25 70 CYS A O 1
ATOM 561 N N . ASP A 1 71 ? -2.018 -1.444 -13.173 1.00 78.31 71 ASP A N 1
ATOM 562 C CA . ASP A 1 71 ? -3.108 -0.789 -13.915 1.00 78.31 71 ASP A CA 1
ATOM 563 C C . ASP A 1 71 ? -4.217 -0.219 -13.004 1.00 78.31 71 ASP A C 1
ATOM 565 O O . ASP A 1 71 ? -4.989 0.645 -13.420 1.00 78.31 71 ASP A O 1
ATOM 569 N N . GLU A 1 72 ? -4.285 -0.670 -11.749 1.00 79.12 72 GLU A N 1
ATOM 570 C CA . GLU A 1 72 ? -5.287 -0.269 -10.750 1.00 79.12 72 GLU A CA 1
ATOM 571 C C . GLU A 1 72 ? -4.722 0.717 -9.715 1.00 79.12 72 GLU A C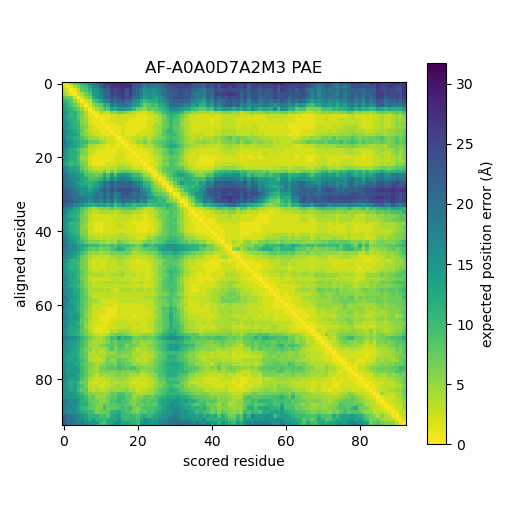 1
ATOM 573 O O . GLU A 1 72 ? -5.403 1.091 -8.754 1.00 79.12 72 GLU A O 1
ATOM 578 N N . THR A 1 73 ? -3.472 1.151 -9.910 1.00 84.56 73 THR A N 1
ATOM 579 C CA . THR A 1 73 ? -2.753 2.056 -9.010 1.00 84.56 73 THR A CA 1
ATOM 580 C C . THR A 1 73 ? -2.244 3.284 -9.750 1.00 84.56 73 THR A C 1
ATOM 582 O O . THR A 1 73 ? -1.710 3.223 -10.854 1.00 84.56 73 THR A O 1
ATOM 585 N N . ARG A 1 74 ? -2.359 4.443 -9.104 1.00 86.44 74 ARG A N 1
ATOM 586 C CA . ARG A 1 74 ? -1.653 5.659 -9.509 1.00 86.44 74 ARG A CA 1
ATOM 587 C C . ARG A 1 74 ? -0.846 6.171 -8.331 1.00 86.44 74 ARG A C 1
ATOM 589 O O . ARG A 1 74 ? -1.422 6.627 -7.346 1.00 86.44 74 ARG A O 1
ATOM 596 N N . TYR A 1 75 ? 0.476 6.120 -8.451 1.00 87.56 75 TYR A N 1
ATOM 597 C CA . TYR A 1 75 ? 1.393 6.648 -7.448 1.00 87.56 75 TYR A CA 1
ATOM 598 C C . TYR A 1 75 ? 1.968 7.996 -7.887 1.00 87.56 75 TYR A C 1
ATOM 600 O O . TYR A 1 75 ? 2.550 8.125 -8.961 1.00 87.56 75 TYR A O 1
ATOM 608 N N . GLU A 1 76 ? 1.792 9.004 -7.040 1.00 87.69 76 GLU A N 1
ATOM 609 C CA . GLU A 1 76 ? 2.385 10.328 -7.176 1.00 87.69 76 GLU A CA 1
ATOM 610 C C . GLU A 1 76 ? 3.532 10.459 -6.168 1.00 87.69 76 GLU A C 1
ATOM 612 O O . GLU A 1 76 ? 3.324 10.814 -5.005 1.00 87.69 76 GLU A O 1
ATOM 617 N N . GLU A 1 77 ? 4.749 10.142 -6.618 1.00 81.75 77 GLU A N 1
ATOM 618 C CA . GLU A 1 77 ? 5.964 10.140 -5.789 1.00 81.75 77 GLU A CA 1
ATOM 619 C C . GLU A 1 77 ? 6.229 11.485 -5.112 1.00 81.75 77 GLU A C 1
ATOM 621 O O . GLU A 1 77 ? 6.487 11.511 -3.909 1.00 81.75 77 GLU A O 1
ATOM 626 N N . ASP A 1 78 ? 6.076 12.590 -5.849 1.00 83.12 78 ASP A N 1
ATOM 627 C CA . ASP A 1 78 ? 6.319 13.954 -5.357 1.00 83.12 78 ASP A CA 1
ATOM 628 C C . ASP A 1 78 ? 5.502 14.291 -4.102 1.00 83.12 78 ASP A C 1
ATOM 630 O O . ASP A 1 78 ? 5.937 15.067 -3.251 1.00 83.12 78 ASP A O 1
ATOM 634 N N . THR A 1 79 ? 4.303 13.715 -3.982 1.00 84.62 79 THR A N 1
ATOM 635 C CA . THR A 1 79 ? 3.391 13.957 -2.856 1.00 84.62 79 THR A CA 1
ATOM 636 C C . THR A 1 79 ? 3.297 12.770 -1.899 1.00 84.62 79 THR A C 1
ATOM 638 O O . THR A 1 79 ? 2.628 12.872 -0.868 1.00 84.62 79 THR A O 1
ATOM 641 N N . GLY A 1 80 ? 3.941 11.646 -2.228 1.00 85.81 80 GLY A N 1
ATOM 642 C CA . GLY A 1 80 ? 3.820 10.391 -1.495 1.00 85.81 80 GLY A CA 1
ATOM 643 C C . GLY A 1 80 ? 2.395 9.833 -1.495 1.00 85.81 80 GLY A C 1
ATOM 644 O O . GLY A 1 80 ? 2.009 9.187 -0.524 1.00 85.81 80 GLY A O 1
ATOM 645 N N . THR A 1 81 ? 1.598 10.101 -2.532 1.00 88.81 81 THR A N 1
ATOM 646 C CA . THR A 1 81 ? 0.168 9.750 -2.560 1.00 88.81 81 THR A CA 1
ATOM 647 C C . THR A 1 81 ? -0.101 8.610 -3.530 1.00 88.81 81 THR A C 1
ATOM 649 O O . THR A 1 81 ? 0.290 8.676 -4.691 1.00 88.81 81 THR A O 1
ATOM 652 N N . VAL A 1 82 ? -0.808 7.579 -3.075 1.00 89.44 82 VAL A N 1
ATOM 653 C CA . VAL A 1 82 ? -1.274 6.457 -3.892 1.00 89.44 82 VAL A CA 1
ATOM 654 C C . VAL A 1 82 ? -2.790 6.516 -3.996 1.00 89.44 82 VAL A C 1
ATOM 656 O O . VAL A 1 82 ? -3.493 6.609 -2.991 1.00 89.44 82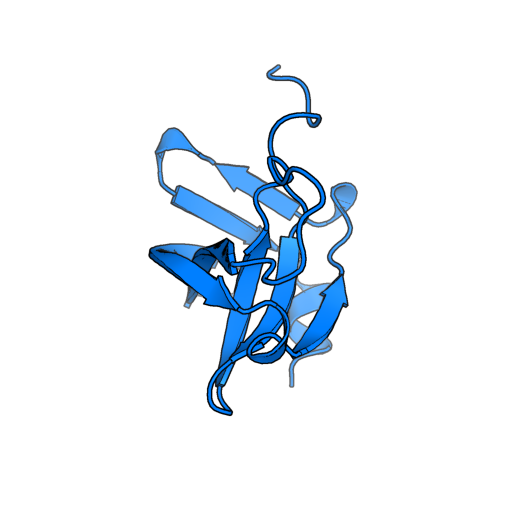 VAL A O 1
ATOM 659 N N . PHE A 1 83 ? -3.291 6.437 -5.221 1.00 88.75 83 PHE A N 1
ATOM 660 C CA . PHE A 1 83 ? -4.707 6.295 -5.520 1.00 88.75 83 PHE A CA 1
ATOM 661 C C . PHE A 1 83 ? -4.958 4.878 -6.017 1.00 88.75 83 PHE A C 1
ATOM 663 O O . PHE A 1 83 ? -4.308 4.434 -6.965 1.00 88.75 83 PHE A O 1
ATOM 670 N N . LEU A 1 84 ? -5.901 4.187 -5.385 1.00 87.88 84 LEU A N 1
ATOM 671 C CA . LEU A 1 84 ? -6.336 2.853 -5.790 1.00 87.88 84 LEU A CA 1
ATOM 672 C C . LEU A 1 84 ? -7.658 2.919 -6.564 1.00 87.88 84 LEU A C 1
ATOM 674 O O . LEU A 1 84 ? -8.453 3.849 -6.392 1.00 87.88 84 LEU A O 1
ATOM 678 N N . ALA A 1 85 ? -7.918 1.922 -7.406 1.00 83.94 85 ALA A N 1
ATOM 679 C CA . ALA A 1 85 ? -9.251 1.704 -7.954 1.00 83.94 85 ALA A CA 1
ATOM 680 C C . ALA A 1 85 ? -10.266 1.474 -6.818 1.00 83.94 85 ALA A C 1
ATOM 682 O O . ALA A 1 85 ? -9.943 0.927 -5.759 1.00 83.94 85 ALA A O 1
ATOM 683 N N . LYS A 1 86 ? -11.508 1.924 -7.013 1.00 76.44 86 LYS A N 1
ATOM 684 C CA . LYS A 1 86 ? -12.541 1.850 -5.968 1.00 76.44 86 LYS A CA 1
ATOM 685 C C . LYS A 1 86 ? -12.934 0.403 -5.682 1.00 76.44 86 LYS A C 1
ATOM 687 O O . LYS A 1 86 ? -13.207 0.060 -4.538 1.00 76.44 86 LYS A O 1
ATOM 692 N N . GLU A 1 87 ? -12.917 -0.414 -6.720 1.00 77.12 87 GLU A N 1
ATOM 693 C CA . GLU A 1 87 ? -13.207 -1.840 -6.721 1.00 77.12 87 GLU A CA 1
ATOM 694 C C . GLU A 1 87 ? -12.275 -2.594 -5.761 1.00 77.12 87 GLU A C 1
ATOM 696 O O . GLU A 1 87 ? -12.729 -3.441 -4.999 1.00 77.12 87 GLU A O 1
ATOM 701 N N . LEU A 1 88 ? -10.999 -2.202 -5.693 1.00 75.81 88 LEU A N 1
ATOM 702 C CA . LEU A 1 88 ? -10.004 -2.813 -4.810 1.00 75.81 88 LEU A CA 1
ATOM 703 C C . LEU A 1 88 ? -10.288 -2.546 -3.316 1.00 75.81 88 LEU A C 1
ATOM 705 O O . LEU A 1 88 ? -9.984 -3.361 -2.449 1.00 75.81 88 LEU A O 1
ATOM 709 N N . MET A 1 89 ? -10.916 -1.407 -2.999 1.00 73.88 89 MET A N 1
ATOM 710 C CA . MET A 1 89 ? -11.305 -1.064 -1.624 1.00 73.88 89 MET A CA 1
ATOM 711 C C . MET A 1 89 ? -12.512 -1.869 -1.126 1.00 73.88 89 MET A C 1
ATOM 713 O O . MET A 1 89 ? -12.742 -1.928 0.083 1.00 73.88 89 MET A O 1
ATOM 717 N N . GLU A 1 90 ? -13.303 -2.463 -2.024 1.00 70.88 90 GLU A N 1
ATOM 718 C CA . GLU A 1 90 ? -14.442 -3.309 -1.652 1.00 70.88 90 GLU A CA 1
ATOM 719 C C . GLU A 1 90 ? -13.988 -4.701 -1.192 1.00 70.88 90 GLU A C 1
ATOM 721 O O . GLU A 1 90 ? -14.634 -5.289 -0.327 1.00 70.88 90 GLU A O 1
ATOM 726 N N . THR A 1 91 ? -12.841 -5.176 -1.6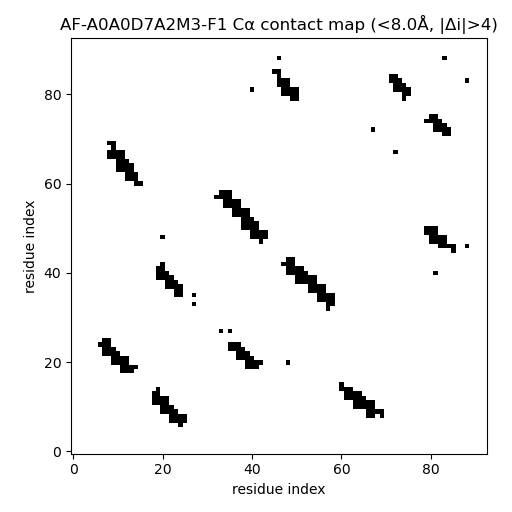86 1.00 63.47 91 THR A N 1
ATOM 727 C CA . THR A 1 91 ? -12.221 -6.458 -1.309 1.00 63.47 91 THR A CA 1
ATOM 728 C C . THR A 1 91 ? -11.639 -6.452 0.111 1.00 63.47 91 THR A C 1
ATOM 730 O O . THR A 1 91 ? -11.499 -7.504 0.728 1.00 63.47 91 THR A O 1
ATOM 733 N N . LEU A 1 92 ? -11.332 -5.271 0.660 1.00 61.88 92 LEU A N 1
ATOM 734 C CA . LEU A 1 92 ? -10.739 -5.091 1.994 1.00 61.88 92 LEU A CA 1
ATOM 735 C C . LEU A 1 92 ? -11.756 -4.994 3.148 1.00 61.88 92 LEU A C 1
ATOM 737 O O . LEU A 1 92 ? -11.349 -4.732 4.283 1.00 61.88 92 LEU A O 1
ATOM 741 N N . ARG A 1 93 ? -13.060 -5.112 2.870 1.00 57.66 93 ARG A N 1
ATOM 742 C CA . ARG A 1 93 ? -14.129 -4.973 3.875 1.00 57.66 93 ARG A CA 1
ATOM 743 C C . ARG A 1 93 ? -14.385 -6.226 4.700 1.00 57.66 93 ARG A C 1
ATOM 745 O O . ARG A 1 93 ? -14.334 -7.340 4.142 1.00 57.66 93 ARG A O 1
#

Organism: NCBI:txid1128425

pLDDT: mean 78.94, std 15.65, range [30.75, 92.56]

Solvent-accessible surface area (backbone atoms only — not comparable to full-atom values): 5578 Å² total; per-residue (Å²): 137,80,74,82,83,78,65,42,61,40,28,38,27,36,44,93,92,39,82,34,45,34,30,44,55,80,88,70,78,98,56,102,70,59,61,40,50,32,37,36,30,41,81,76,53,99,43,35,25,36,61,71,50,74,46,75,41,50,52,88,58,51,45,76,76,45,78,54,58,70,94,46,49,48,76,42,75,95,75,38,34,35,38,46,43,68,72,64,59,63,75,76,109